Protein AF-A0A0R3U799-F1 (afdb_monomer)

Sequence (139 aa):
MEMDDKFHPNMALQQILGQAEAFLLCVFACLLEVSIAFCVDLNAEMDECARVNRFPRLSSKRRGFDFGFGSLNDTEYMCRTKFHIKIIQCVKERCEATFRSSSGPEFMKVMWSHTLNTRRSERAAAYICRQHNLRIENN

Organism: Mesocestoides corti (NCBI:txid53468)

Solvent-accessible surface area (backbone atoms only — not comparable to full-atom values): 8198 Å² total; per-residue (Å²): 140,85,82,92,78,86,86,78,74,65,67,65,57,53,52,52,52,52,49,51,52,52,50,50,52,50,51,52,50,53,53,49,54,57,52,53,77,70,58,77,57,62,67,60,42,41,32,48,31,14,55,76,71,71,43,81,55,54,87,83,42,101,53,43,90,68,93,39,74,66,53,73,68,53,46,48,51,37,30,42,66,36,49,70,54,54,26,41,50,45,33,40,54,53,52,52,52,54,50,72,77,38,96,58,62,68,67,54,57,55,50,48,60,58,75,47,47,52,68,65,58,53,54,52,48,53,53,53,24,55,76,70,76,43,60,67,58,91,125

Secondary structure (DSSP, 8-state):
---------HHHHHHHHHHHHHHHHHHHHHHHHHHHHT---HHHHHHHHHHHTTPPPSTT--S-SSS---SHHHHHHHHHH-HHHHHHHHHHHHHHHHHHHTT--HHHHHHHHHHT-HHHHHHHHHHHHHHTT------

Nearest PDB structures (foldseek):
  4kw3-assembly2_B  TM=5.542E-01  e=2.129E+00  Human bocavirus

Structure (mmCIF, N/CA/C/O backbone):
data_AF-A0A0R3U799-F1
#
_entry.id   AF-A0A0R3U799-F1
#
loop_
_atom_site.group_PDB
_atom_site.id
_atom_site.type_symbol
_atom_site.label_atom_id
_atom_site.label_alt_id
_atom_site.label_comp_id
_atom_site.label_asym_id
_atom_site.label_entity_id
_atom_site.label_seq_id
_atom_site.pdbx_PDB_ins_code
_atom_site.Cartn_x
_atom_site.Cartn_y
_atom_site.Cartn_z
_atom_site.occupancy
_atom_site.B_iso_or_equiv
_atom_site.auth_seq_id
_atom_site.auth_comp_id
_atom_site.auth_asym_id
_atom_site.auth_atom_id
_atom_site.pdbx_PDB_model_num
ATOM 1 N N . MET A 1 1 ? 38.187 15.282 -75.907 1.00 40.06 1 MET A N 1
ATOM 2 C CA . MET A 1 1 ? 38.556 16.200 -74.810 1.00 40.06 1 MET A CA 1
ATOM 3 C C . MET A 1 1 ? 37.417 17.203 -74.777 1.00 40.06 1 MET A C 1
ATOM 5 O O . MET A 1 1 ? 37.219 17.842 -75.793 1.00 40.06 1 MET A O 1
ATOM 9 N N . GLU A 1 2 ? 36.503 17.232 -73.818 1.00 36.91 2 GLU A N 1
ATOM 10 C CA . GLU A 1 2 ? 36.563 16.906 -72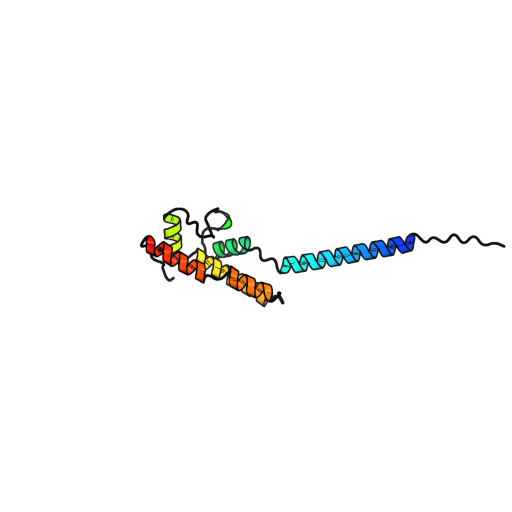.392 1.00 36.91 2 GLU A CA 1
ATOM 11 C C . GLU A 1 2 ? 35.429 15.965 -71.951 1.00 36.91 2 GLU A C 1
ATOM 13 O O . GLU A 1 2 ? 34.483 15.707 -72.689 1.00 36.91 2 GLU A O 1
ATOM 18 N N . MET A 1 3 ? 35.626 15.400 -70.764 1.00 33.31 3 MET A N 1
ATOM 19 C CA . MET A 1 3 ? 34.852 14.355 -70.107 1.00 33.31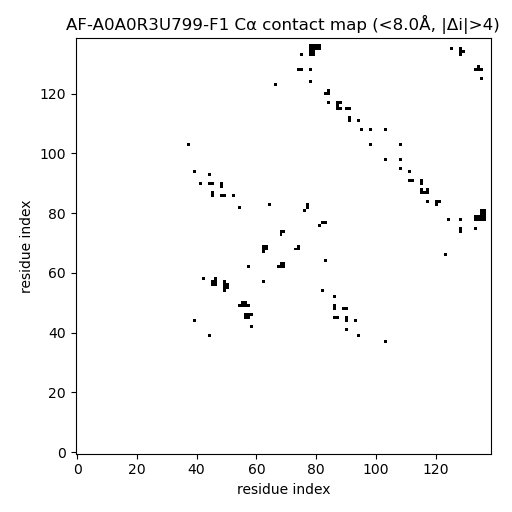 3 MET A CA 1
ATOM 20 C C . MET A 1 3 ? 33.764 15.010 -69.241 1.00 33.31 3 MET A C 1
ATOM 22 O O . MET A 1 3 ? 34.076 15.892 -68.443 1.00 33.31 3 MET A O 1
ATOM 26 N N . ASP A 1 4 ? 32.508 14.594 -69.410 1.00 42.00 4 ASP A N 1
ATOM 27 C CA . ASP A 1 4 ? 31.405 14.900 -68.495 1.00 42.00 4 ASP A CA 1
ATOM 28 C C . ASP A 1 4 ? 31.667 14.243 -67.133 1.00 42.00 4 ASP A C 1
ATOM 30 O O . ASP A 1 4 ? 31.740 13.018 -67.049 1.00 42.00 4 ASP A O 1
ATOM 34 N N . ASP A 1 5 ? 31.740 15.038 -66.065 1.00 40.34 5 ASP A N 1
ATOM 35 C CA . ASP A 1 5 ? 31.677 14.533 -64.692 1.00 40.34 5 ASP A CA 1
ATOM 36 C C . ASP A 1 5 ? 30.736 15.422 -63.861 1.00 40.34 5 ASP A C 1
ATOM 38 O O . ASP A 1 5 ? 31.103 16.457 -63.299 1.00 40.34 5 ASP A O 1
ATOM 42 N N . LYS A 1 6 ? 29.453 15.038 -63.827 1.00 45.12 6 LYS A N 1
ATOM 43 C CA . LYS A 1 6 ? 28.454 15.621 -62.922 1.00 45.12 6 LYS A CA 1
ATOM 44 C C . LYS A 1 6 ? 28.567 14.944 -61.560 1.00 45.12 6 LYS A C 1
ATOM 46 O O . LYS A 1 6 ? 28.021 13.868 -61.332 1.00 45.12 6 LYS A O 1
ATOM 51 N N . PHE A 1 7 ? 29.238 15.622 -60.637 1.00 43.03 7 PHE A N 1
ATOM 52 C CA . PHE A 1 7 ? 29.282 15.280 -59.219 1.00 43.03 7 PHE A CA 1
ATOM 53 C C . PHE A 1 7 ? 27.856 15.266 -58.624 1.00 43.03 7 PHE A C 1
ATOM 55 O O . PHE A 1 7 ? 27.158 16.282 -58.639 1.00 43.03 7 PHE A O 1
ATOM 62 N N . HIS A 1 8 ? 27.408 14.116 -58.107 1.00 52.56 8 HIS A N 1
ATOM 63 C CA . HIS A 1 8 ? 26.113 13.923 -57.436 1.00 52.56 8 HIS A CA 1
ATOM 64 C C . HIS A 1 8 ? 26.305 13.837 -55.901 1.00 52.56 8 HIS A C 1
ATOM 66 O O . HIS A 1 8 ? 26.471 12.739 -55.370 1.00 52.56 8 HIS A O 1
ATOM 72 N N . PRO A 1 9 ? 26.259 14.956 -55.144 1.00 50.16 9 PRO A N 1
ATOM 73 C CA . PRO A 1 9 ? 26.510 14.945 -53.697 1.00 50.16 9 PRO A CA 1
ATOM 74 C C . PRO A 1 9 ? 25.284 14.596 -52.829 1.00 50.16 9 PRO A C 1
ATOM 76 O O . PRO A 1 9 ? 25.410 14.487 -51.613 1.00 50.16 9 PRO A O 1
ATOM 79 N N . ASN A 1 10 ? 24.091 14.421 -53.409 1.00 56.53 10 ASN A N 1
ATOM 80 C CA . ASN A 1 10 ? 22.845 14.345 -52.631 1.00 56.53 10 ASN A CA 1
ATOM 81 C C . ASN A 1 10 ? 22.560 12.979 -51.982 1.00 56.53 10 ASN A C 1
ATOM 83 O O . ASN A 1 10 ? 21.967 12.938 -50.910 1.00 56.53 10 ASN A O 1
ATOM 87 N N . MET A 1 11 ? 22.994 11.861 -52.576 1.00 52.81 11 MET A N 1
ATOM 88 C CA . MET A 1 11 ? 22.621 10.528 -52.067 1.00 52.81 11 MET A CA 1
ATOM 89 C C . MET A 1 11 ? 23.348 10.148 -50.767 1.00 52.81 11 MET A C 1
ATOM 91 O O . MET A 1 11 ? 22.737 9.572 -49.870 1.00 52.81 11 MET A O 1
ATOM 95 N N . ALA A 1 12 ? 24.626 10.518 -50.626 1.00 53.78 12 ALA A N 1
ATOM 96 C CA . ALA A 1 12 ? 25.419 10.200 -49.435 1.00 53.78 12 ALA A CA 1
ATOM 97 C C . ALA A 1 12 ? 24.951 10.984 -48.195 1.00 53.78 12 ALA A C 1
ATOM 99 O O . ALA A 1 12 ? 24.905 10.447 -47.091 1.00 53.78 12 ALA A O 1
ATOM 100 N N . LEU A 1 13 ? 24.548 12.244 -48.382 1.00 54.22 13 LEU A N 1
ATOM 101 C CA . LEU A 1 13 ? 24.084 13.119 -47.304 1.00 54.22 13 LEU A CA 1
ATOM 102 C C . LEU A 1 13 ? 22.710 12.679 -46.770 1.00 54.22 13 LEU A C 1
ATOM 104 O O . LEU A 1 13 ? 22.485 12.700 -45.562 1.00 54.22 13 LEU A O 1
ATOM 108 N N . GLN A 1 14 ? 21.834 12.183 -47.652 1.00 56.53 14 GLN A N 1
ATOM 109 C CA . GLN A 1 14 ? 20.535 11.598 -47.296 1.00 56.53 14 GLN A CA 1
ATOM 110 C C . GLN A 1 14 ? 20.667 10.279 -46.516 1.00 56.53 14 GLN A C 1
ATOM 112 O O . GLN A 1 14 ? 19.908 10.039 -45.579 1.00 56.53 14 GLN A O 1
ATOM 117 N N . GLN A 1 15 ? 21.654 9.444 -46.857 1.00 55.91 15 GLN A N 1
ATOM 118 C CA . GLN A 1 15 ? 21.941 8.195 -46.139 1.00 55.91 15 GLN A CA 1
ATOM 119 C C . GLN A 1 15 ? 22.490 8.437 -44.727 1.00 55.91 15 GLN A C 1
ATOM 121 O O . GLN A 1 15 ? 22.093 7.747 -43.789 1.00 55.91 15 GLN A O 1
ATOM 126 N N . ILE A 1 16 ? 23.364 9.435 -44.566 1.00 58.75 16 ILE A N 1
ATOM 127 C CA . ILE A 1 16 ? 23.933 9.813 -43.265 1.00 58.75 16 ILE A CA 1
ATOM 128 C C . ILE A 1 16 ? 22.861 10.451 -42.367 1.00 58.75 16 ILE A C 1
ATOM 130 O O . ILE A 1 16 ? 22.789 10.116 -41.184 1.00 58.75 16 ILE A O 1
ATOM 134 N N . LEU A 1 17 ? 21.989 11.308 -42.922 1.00 59.06 17 LEU A N 1
ATOM 135 C CA . LEU A 1 17 ? 20.851 11.870 -42.182 1.00 59.06 17 LEU A CA 1
ATOM 136 C C . LEU A 1 17 ? 19.896 10.769 -41.695 1.00 59.06 17 LEU A C 1
ATOM 138 O O . LEU A 1 17 ? 19.536 10.748 -40.521 1.00 59.06 17 LEU A O 1
ATOM 142 N N . GLY A 1 18 ? 19.545 9.819 -42.569 1.00 65.50 18 GLY A N 1
ATOM 143 C CA . GLY A 1 18 ? 18.661 8.704 -42.215 1.00 65.50 18 GLY A CA 1
ATOM 144 C C . GLY A 1 18 ? 19.261 7.757 -41.170 1.00 65.50 18 GLY A C 1
ATOM 145 O O . GLY A 1 18 ? 18.546 7.265 -40.298 1.00 65.50 18 GLY A O 1
ATOM 146 N N . GLN A 1 19 ? 20.581 7.534 -41.197 1.00 68.06 19 GLN A N 1
ATOM 147 C CA . GLN A 1 19 ? 21.271 6.797 -40.134 1.00 68.06 19 GLN A CA 1
ATOM 148 C C . GLN A 1 19 ? 21.218 7.544 -38.801 1.00 68.06 19 GLN A C 1
ATOM 150 O O . GLN A 1 19 ? 20.912 6.929 -37.782 1.00 68.06 19 GLN A O 1
ATOM 155 N N . ALA A 1 20 ? 21.480 8.852 -38.793 1.00 70.94 20 ALA A N 1
ATOM 156 C CA . ALA A 1 20 ? 21.441 9.650 -37.572 1.00 70.94 20 ALA A CA 1
ATOM 157 C C . ALA A 1 20 ? 20.043 9.653 -36.928 1.00 70.94 20 ALA A C 1
ATOM 159 O O . ALA A 1 20 ? 19.942 9.490 -35.715 1.00 70.94 20 ALA A O 1
ATOM 1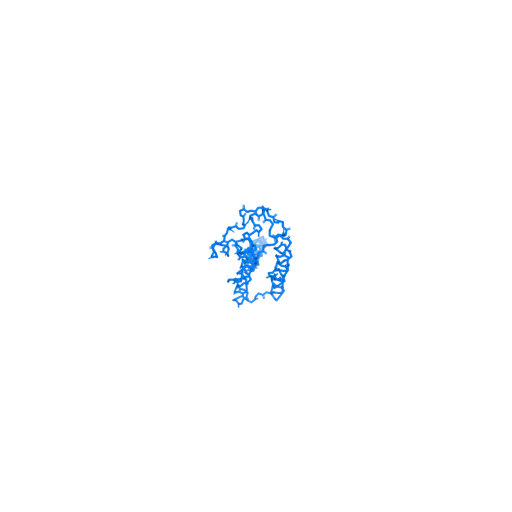60 N N . GLU A 1 21 ? 18.973 9.757 -37.723 1.00 75.81 21 GLU A N 1
ATOM 161 C CA . GLU A 1 21 ? 17.589 9.680 -37.234 1.00 75.81 21 GLU A CA 1
ATOM 162 C C . GLU A 1 21 ? 17.247 8.300 -36.659 1.00 75.81 21 GLU A C 1
ATOM 164 O O . GLU A 1 21 ? 16.669 8.213 -35.576 1.00 75.81 21 GLU A O 1
ATOM 169 N N . ALA A 1 22 ? 17.656 7.2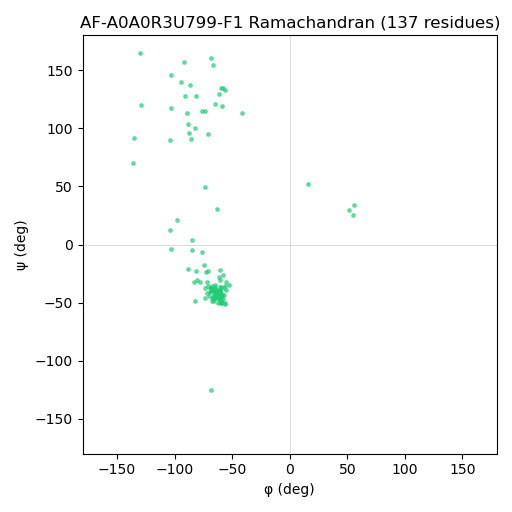16 -37.325 1.00 77.38 22 ALA A N 1
ATOM 170 C CA . ALA A 1 22 ? 17.449 5.857 -36.826 1.00 77.38 22 ALA A CA 1
ATOM 171 C C . ALA A 1 22 ? 18.212 5.599 -35.514 1.00 77.38 22 ALA A C 1
ATOM 173 O O . ALA A 1 22 ? 17.667 5.003 -34.584 1.00 77.38 22 ALA A O 1
ATOM 174 N N . PHE A 1 23 ? 19.451 6.090 -35.403 1.00 79.44 23 PHE A N 1
ATOM 175 C CA . PHE A 1 23 ? 20.222 6.029 -34.160 1.00 79.44 23 PHE A CA 1
ATOM 176 C C . PHE A 1 23 ? 19.565 6.846 -33.047 1.00 79.44 23 PHE A C 1
ATOM 178 O O . PHE A 1 23 ? 19.460 6.357 -31.923 1.00 79.44 23 PHE A O 1
ATOM 185 N N . LEU A 1 24 ? 19.085 8.056 -33.349 1.00 79.62 24 LEU A N 1
ATOM 186 C CA . LEU A 1 24 ? 18.399 8.902 -32.375 1.00 79.62 24 LEU A CA 1
ATOM 187 C C . LEU A 1 24 ? 17.117 8.227 -31.870 1.00 79.62 24 LEU A C 1
ATOM 189 O O . LEU A 1 24 ? 16.896 8.165 -30.664 1.00 79.62 24 LEU A O 1
ATOM 193 N N . LEU A 1 25 ? 16.311 7.659 -32.772 1.00 79.75 25 LEU A N 1
ATOM 194 C CA . LEU A 1 25 ? 15.092 6.920 -32.432 1.00 79.75 25 LEU A CA 1
ATOM 195 C C . LEU A 1 25 ? 15.387 5.678 -31.585 1.00 79.75 25 LEU A C 1
ATOM 197 O O . LEU A 1 25 ? 14.690 5.448 -30.601 1.00 79.75 25 LEU A O 1
ATOM 201 N N . CYS A 1 26 ? 16.440 4.920 -31.903 1.00 78.69 26 CYS A N 1
ATOM 202 C CA . CYS A 1 26 ? 16.880 3.789 -31.082 1.00 78.69 26 CYS A CA 1
ATOM 203 C C . CYS A 1 26 ? 17.331 4.232 -29.687 1.00 78.69 26 CYS A C 1
ATOM 205 O O . CYS A 1 26 ? 16.962 3.606 -28.698 1.00 78.69 26 CYS A O 1
ATOM 207 N N . VAL A 1 27 ? 18.094 5.322 -29.580 1.00 79.69 27 VAL A N 1
ATOM 208 C CA . VAL A 1 27 ? 18.516 5.863 -28.281 1.00 79.69 27 VAL A CA 1
ATOM 209 C C . VAL A 1 27 ? 17.303 6.324 -27.474 1.00 79.69 27 VAL A C 1
ATOM 211 O O . VAL A 1 27 ? 17.202 5.988 -26.297 1.00 79.69 27 VAL A O 1
ATOM 214 N N . PHE A 1 28 ? 16.349 7.024 -28.091 1.00 75.44 28 PHE A N 1
ATOM 215 C CA . PHE A 1 28 ? 15.108 7.428 -27.428 1.00 75.44 28 PHE A CA 1
ATOM 216 C C . PHE A 1 28 ? 14.256 6.231 -26.997 1.00 75.44 28 PHE A C 1
ATOM 218 O O . PHE A 1 28 ? 13.758 6.234 -25.875 1.00 75.44 28 PHE A O 1
ATOM 225 N N . ALA A 1 29 ? 14.125 5.198 -27.832 1.00 71.31 29 ALA A N 1
ATOM 226 C CA . ALA A 1 29 ? 13.395 3.978 -27.494 1.00 71.31 29 ALA A CA 1
ATOM 227 C C . ALA A 1 29 ? 14.057 3.230 -26.326 1.00 71.31 29 ALA A C 1
ATOM 229 O O . ALA A 1 29 ? 13.379 2.899 -25.358 1.00 71.31 29 ALA A O 1
ATOM 230 N N . CYS A 1 30 ? 15.383 3.062 -26.352 1.00 63.88 30 CYS A N 1
ATOM 231 C CA . CYS A 1 30 ? 16.133 2.449 -25.255 1.00 63.88 30 CYS A CA 1
ATOM 232 C C . CYS A 1 30 ? 16.025 3.261 -23.954 1.00 63.88 30 CYS A C 1
ATOM 234 O O . CYS A 1 30 ? 15.820 2.695 -22.884 1.00 63.88 30 CYS A O 1
ATOM 236 N N . LEU A 1 31 ? 16.137 4.592 -24.019 1.00 63.38 31 LEU A N 1
ATOM 237 C CA . LEU A 1 31 ? 15.983 5.464 -22.848 1.00 63.38 31 LEU A CA 1
ATOM 238 C C . LEU A 1 31 ? 14.556 5.424 -22.283 1.00 63.38 31 LEU A C 1
ATOM 240 O O . LEU A 1 31 ? 14.375 5.462 -21.063 1.00 63.38 31 LEU A O 1
ATOM 244 N N . LEU A 1 32 ? 13.549 5.323 -23.153 1.00 59.88 32 LEU A N 1
ATOM 245 C CA . LEU A 1 32 ? 1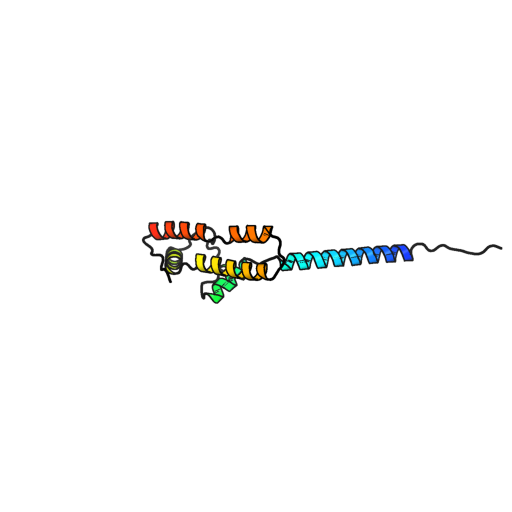2.150 5.167 -22.769 1.00 59.88 32 LEU A CA 1
ATOM 246 C C . LEU A 1 32 ? 11.901 3.804 -22.106 1.00 59.88 32 LEU A C 1
ATOM 248 O O . LEU A 1 32 ? 11.304 3.767 -21.035 1.00 59.88 32 LEU A O 1
ATOM 252 N N . GLU A 1 33 ? 12.411 2.705 -22.667 1.00 55.97 33 GLU A N 1
ATOM 253 C CA . GLU A 1 33 ? 12.305 1.365 -22.069 1.00 55.97 33 GLU A CA 1
ATOM 254 C C . GLU A 1 33 ? 12.989 1.289 -20.699 1.00 55.97 33 GLU A C 1
ATOM 256 O O . GLU A 1 33 ? 12.405 0.779 -19.740 1.00 55.97 33 GLU A O 1
ATOM 261 N N . VAL A 1 34 ? 14.189 1.866 -20.566 1.00 56.00 34 VAL A N 1
ATOM 262 C CA . VAL A 1 34 ? 14.901 1.937 -19.281 1.00 56.00 34 VAL A CA 1
ATOM 263 C C . VAL A 1 34 ? 14.124 2.783 -18.269 1.00 56.00 34 VAL A C 1
ATOM 265 O O . VAL A 1 34 ? 14.037 2.409 -17.103 1.00 56.00 34 VAL A O 1
ATOM 268 N N . SER A 1 35 ? 13.507 3.889 -18.695 1.00 55.62 35 SER A N 1
ATOM 269 C CA . SER A 1 35 ? 12.676 4.723 -17.812 1.00 55.62 35 SER A CA 1
ATOM 270 C C . SER A 1 35 ? 11.420 3.987 -17.339 1.00 55.62 35 SER A C 1
ATOM 272 O O . SER A 1 35 ? 11.060 4.074 -16.165 1.00 55.62 35 SER A O 1
ATOM 274 N N . ILE A 1 36 ? 10.785 3.211 -18.223 1.00 54.38 36 ILE A N 1
ATOM 275 C CA . ILE A 1 36 ? 9.593 2.418 -17.901 1.00 54.38 36 ILE A CA 1
ATOM 276 C C . ILE A 1 36 ? 9.934 1.276 -16.933 1.00 54.38 36 ILE A C 1
ATOM 278 O O . ILE A 1 36 ? 9.164 1.029 -16.008 1.00 54.38 36 ILE A O 1
ATOM 282 N N . ALA A 1 37 ? 11.104 0.639 -17.061 1.00 54.31 37 ALA A N 1
ATOM 283 C CA . ALA A 1 37 ? 11.548 -0.415 -16.141 1.00 54.31 37 ALA A CA 1
ATOM 284 C C . ALA A 1 37 ? 11.698 0.059 -14.678 1.00 54.31 37 ALA A C 1
ATOM 286 O O . ALA A 1 37 ? 11.635 -0.754 -13.755 1.00 54.31 37 ALA A O 1
ATOM 287 N N . PHE A 1 38 ? 11.856 1.369 -14.450 1.00 58.56 38 PHE A N 1
ATOM 288 C CA . PHE A 1 38 ? 11.926 1.975 -13.114 1.00 58.56 38 PHE A CA 1
ATOM 289 C C . PHE A 1 38 ? 10.635 2.683 -12.675 1.00 58.56 38 PHE A C 1
ATOM 291 O O . PHE A 1 38 ? 10.549 3.147 -11.531 1.00 58.56 38 PHE A O 1
ATOM 298 N N . CYS A 1 39 ? 9.621 2.750 -13.541 1.00 62.66 39 CYS A N 1
ATOM 299 C CA . CYS A 1 39 ? 8.326 3.343 -13.230 1.00 62.66 39 CYS A CA 1
ATOM 300 C C . CYS A 1 39 ? 7.417 2.312 -12.554 1.00 62.66 39 CYS A C 1
ATOM 302 O O . CYS A 1 39 ? 6.662 1.591 -13.201 1.00 62.66 39 CYS A O 1
ATOM 304 N N . VAL A 1 40 ? 7.463 2.271 -11.222 1.00 72.94 40 VAL A N 1
ATOM 305 C CA . VAL A 1 40 ? 6.445 1.568 -10.435 1.00 72.94 40 VAL A CA 1
ATOM 306 C C . VAL A 1 40 ? 5.156 2.389 -10.463 1.00 72.94 40 VAL A C 1
ATOM 308 O O . VAL A 1 40 ? 5.116 3.500 -9.927 1.00 72.94 40 VAL A O 1
ATOM 311 N N . ASP A 1 41 ? 4.096 1.845 -11.064 1.00 79.31 41 ASP A N 1
ATOM 312 C CA . ASP A 1 41 ? 2.752 2.407 -10.924 1.00 79.31 41 ASP A CA 1
ATOM 313 C C . ASP A 1 41 ? 2.252 2.153 -9.499 1.00 79.31 41 ASP A C 1
ATOM 315 O O . ASP A 1 41 ? 1.707 1.099 -9.168 1.00 79.31 41 ASP A O 1
ATOM 319 N N . LEU A 1 42 ? 2.446 3.154 -8.642 1.00 77.81 42 LEU A N 1
ATOM 320 C CA . LEU A 1 42 ? 2.061 3.093 -7.239 1.00 77.81 42 LEU A CA 1
ATOM 321 C C . LEU A 1 42 ? 0.570 2.772 -7.058 1.00 77.81 42 LEU A C 1
ATOM 323 O O . LEU A 1 42 ? 0.220 2.053 -6.127 1.00 77.81 42 LEU A O 1
ATOM 327 N N . ASN A 1 43 ? -0.313 3.265 -7.929 1.00 79.56 43 ASN A N 1
ATOM 328 C CA . ASN A 1 43 ? -1.746 3.006 -7.800 1.00 79.56 43 ASN A CA 1
ATOM 329 C C . ASN A 1 43 ? -2.079 1.553 -8.143 1.00 79.56 43 ASN A C 1
ATOM 331 O O . ASN A 1 43 ? -2.865 0.926 -7.430 1.00 79.56 43 ASN A O 1
ATOM 335 N N . ALA A 1 44 ? -1.460 1.010 -9.192 1.00 84.81 44 ALA A N 1
ATOM 336 C CA . ALA A 1 44 ? -1.606 -0.397 -9.547 1.00 84.81 44 ALA A CA 1
ATOM 337 C C . ALA A 1 44 ? -1.084 -1.314 -8.430 1.00 84.81 44 ALA A C 1
ATOM 339 O O . ALA A 1 44 ? -1.768 -2.262 -8.043 1.00 84.81 44 ALA A O 1
ATOM 340 N N . GLU A 1 45 ? 0.075 -0.992 -7.849 1.00 86.75 45 GLU A N 1
ATOM 341 C CA . GLU A 1 45 ? 0.647 -1.749 -6.731 1.00 86.75 45 GLU A CA 1
ATOM 342 C C . GLU A 1 45 ? -0.242 -1.700 -5.482 1.00 86.75 45 GLU A C 1
ATOM 344 O O . GLU A 1 45 ? -0.474 -2.716 -4.827 1.00 86.75 45 GLU A O 1
ATOM 349 N N . MET A 1 46 ? -0.798 -0.531 -5.169 1.00 85.38 46 MET A N 1
ATOM 350 C CA . MET A 1 46 ? -1.729 -0.346 -4.054 1.00 85.38 46 MET A CA 1
ATOM 351 C C . MET A 1 46 ? -3.017 -1.157 -4.236 1.00 85.38 46 MET A C 1
ATOM 353 O O . MET A 1 46 ? -3.503 -1.778 -3.287 1.00 85.38 46 MET A O 1
ATOM 357 N N . ASP A 1 47 ? -3.562 -1.182 -5.451 1.00 86.88 47 ASP A N 1
ATOM 358 C CA . ASP A 1 47 ? -4.746 -1.966 -5.791 1.00 86.88 47 ASP A CA 1
ATOM 359 C C . ASP A 1 47 ? -4.490 -3.469 -5.745 1.00 86.88 47 ASP A C 1
ATOM 361 O O . ASP A 1 47 ? -5.345 -4.228 -5.279 1.00 86.88 47 ASP A O 1
ATOM 365 N N . GLU A 1 48 ? -3.320 -3.900 -6.207 1.00 90.00 48 GLU A N 1
ATOM 366 C CA . GLU A 1 48 ? -2.904 -5.293 -6.144 1.00 90.00 48 GLU A CA 1
ATOM 367 C C . GLU A 1 48 ? -2.707 -5.734 -4.691 1.00 90.00 48 GLU A C 1
ATOM 369 O O . GLU A 1 48 ? -3.232 -6.768 -4.271 1.00 90.00 48 GLU A O 1
ATOM 374 N N . CYS A 1 49 ? -2.062 -4.907 -3.870 1.00 90.12 49 CYS A N 1
ATOM 375 C CA . CYS A 1 49 ? -1.930 -5.150 -2.439 1.00 90.12 49 CYS A CA 1
ATOM 376 C C . CYS A 1 49 ? -3.279 -5.197 -1.717 1.00 90.12 49 CYS A C 1
ATOM 378 O O . CYS A 1 49 ? -3.480 -6.061 -0.858 1.00 90.12 49 CYS A O 1
ATOM 380 N N . ALA A 1 50 ? -4.224 -4.325 -2.075 1.00 88.31 50 ALA A N 1
ATOM 381 C CA . ALA A 1 50 ? -5.586 -4.393 -1.558 1.00 88.31 50 ALA A CA 1
ATOM 382 C C . ALA A 1 50 ? -6.255 -5.723 -1.942 1.00 88.31 50 ALA A C 1
ATOM 384 O O . ALA A 1 50 ? -6.814 -6.404 -1.082 1.00 88.31 50 ALA A O 1
ATOM 385 N N . ARG A 1 51 ? -6.134 -6.135 -3.210 1.00 90.50 51 ARG A N 1
ATOM 386 C CA . ARG A 1 51 ? -6.698 -7.387 -3.731 1.00 90.50 51 ARG A CA 1
ATOM 387 C C . ARG A 1 51 ? -6.136 -8.614 -3.010 1.00 90.50 51 ARG A C 1
ATOM 389 O O . ARG A 1 51 ? -6.914 -9.449 -2.548 1.00 90.50 51 ARG A O 1
ATOM 396 N N . VAL A 1 52 ? -4.812 -8.714 -2.881 1.00 91.56 52 VAL A N 1
ATOM 397 C CA . VAL A 1 52 ? -4.121 -9.843 -2.231 1.00 91.56 52 VAL A CA 1
ATOM 398 C C . VAL A 1 52 ? -4.516 -9.963 -0.760 1.00 91.56 52 VAL A C 1
ATOM 400 O O . VAL A 1 52 ? -4.795 -11.060 -0.279 1.00 91.56 52 VAL A O 1
ATOM 403 N N . ASN A 1 53 ? -4.617 -8.834 -0.058 1.00 87.94 53 ASN A N 1
ATOM 404 C CA . ASN A 1 53 ? -4.993 -8.807 1.354 1.00 87.94 53 ASN A CA 1
ATOM 405 C C . ASN A 1 53 ? -6.516 -8.826 1.589 1.00 87.94 53 ASN A C 1
ATOM 407 O O . ASN A 1 53 ? -6.958 -8.756 2.734 1.00 87.94 53 ASN A O 1
ATOM 411 N N . ARG A 1 54 ? -7.328 -8.937 0.525 1.00 88.81 54 ARG A N 1
ATOM 412 C CA . ARG A 1 54 ? -8.803 -8.895 0.568 1.00 88.81 54 ARG A CA 1
ATOM 413 C C . ARG A 1 54 ? -9.359 -7.629 1.231 1.00 88.81 54 ARG A C 1
ATOM 415 O O . ARG A 1 54 ? -10.408 -7.659 1.873 1.00 88.81 54 ARG A O 1
ATOM 422 N N . PHE A 1 55 ? -8.665 -6.510 1.058 1.00 85.06 55 PHE A N 1
ATOM 423 C CA . PHE A 1 55 ? -9.137 -5.195 1.464 1.00 85.06 55 PHE A CA 1
ATOM 424 C C . PHE A 1 55 ? -9.877 -4.492 0.318 1.00 85.06 55 PHE A C 1
ATOM 426 O O . PHE A 1 55 ? -9.662 -4.806 -0.855 1.00 85.06 55 PHE A O 1
ATOM 433 N N . PRO A 1 56 ? -10.751 -3.518 0.627 1.00 76.94 56 PRO A N 1
ATOM 434 C CA . PRO A 1 56 ? -11.388 -2.699 -0.398 1.00 76.94 56 PRO A CA 1
ATOM 435 C C . PRO A 1 56 ? -10.346 -2.002 -1.288 1.00 76.94 56 PRO A C 1
ATOM 437 O O . PRO A 1 56 ? -9.408 -1.396 -0.770 1.00 76.94 56 PRO A O 1
ATOM 440 N N . ARG A 1 57 ? -10.530 -2.053 -2.617 1.00 73.62 57 ARG A N 1
ATOM 441 C CA . ARG A 1 57 ? -9.631 -1.386 -3.577 1.00 73.62 57 ARG A CA 1
ATOM 442 C C . ARG A 1 57 ? -9.600 0.116 -3.334 1.00 73.62 57 ARG A C 1
ATOM 444 O O . ARG A 1 57 ? -10.650 0.752 -3.180 1.00 73.62 57 ARG A O 1
ATOM 451 N N . LEU A 1 58 ? -8.396 0.672 -3.344 1.00 65.75 58 LEU A N 1
ATOM 452 C CA . LEU A 1 58 ? -8.161 2.065 -2.989 1.00 65.75 58 LEU A CA 1
ATOM 453 C C . LEU A 1 58 ? -8.410 3.002 -4.172 1.00 65.75 58 LEU A C 1
ATOM 455 O O . LEU A 1 58 ? -8.947 4.088 -3.965 1.00 65.75 58 LEU A O 1
ATOM 459 N N . SER A 1 59 ? -8.151 2.553 -5.405 1.00 55.88 59 SER A N 1
ATOM 460 C CA . SER A 1 59 ? -8.424 3.316 -6.636 1.00 55.88 59 SER A CA 1
ATOM 461 C C . SER A 1 59 ? -9.891 3.723 -6.805 1.00 55.88 59 SER A C 1
ATOM 463 O O . SER A 1 59 ? -10.201 4.739 -7.423 1.00 55.88 59 SER A O 1
ATOM 465 N N . SER A 1 60 ? -10.813 2.959 -6.211 1.00 53.75 60 SER A N 1
ATOM 466 C CA . SER A 1 60 ? -12.256 3.212 -6.288 1.00 53.75 60 SER A CA 1
ATOM 467 C C . SER A 1 60 ? -12.741 4.358 -5.391 1.00 53.75 60 SER A C 1
ATOM 469 O O . SER A 1 60 ? -13.917 4.728 -5.436 1.00 53.75 60 SER A O 1
ATOM 471 N N . LYS A 1 61 ? -11.872 4.927 -4.546 1.00 49.06 61 LYS A N 1
ATOM 472 C CA . LYS A 1 61 ? -12.279 5.894 -3.529 1.00 49.06 61 LYS A CA 1
ATOM 473 C C . LYS A 1 61 ? -11.419 7.154 -3.594 1.00 49.06 61 LYS A C 1
ATOM 475 O O . LYS A 1 61 ? -10.254 7.144 -3.227 1.00 49.06 61 LYS A O 1
ATOM 480 N N . ARG A 1 62 ? -12.071 8.297 -3.836 1.00 48.06 62 ARG A N 1
ATOM 481 C CA . ARG A 1 62 ? -11.621 9.631 -3.379 1.00 48.06 62 ARG A CA 1
ATOM 482 C C . ARG A 1 62 ? -11.579 9.738 -1.833 1.00 48.06 62 ARG A C 1
ATOM 484 O O . ARG A 1 62 ? -11.890 10.789 -1.286 1.00 48.06 62 ARG A O 1
ATOM 491 N N . ARG A 1 63 ? -11.319 8.644 -1.106 1.00 46.62 63 ARG A N 1
ATOM 492 C CA . ARG A 1 63 ? -11.244 8.615 0.362 1.00 46.62 63 ARG A CA 1
ATOM 493 C C . ARG A 1 63 ? -9.773 8.571 0.734 1.00 46.62 63 ARG A C 1
ATOM 495 O O . ARG A 1 63 ? -9.073 7.643 0.343 1.00 46.62 63 ARG A O 1
ATOM 502 N N . GLY A 1 64 ? -9.352 9.625 1.422 1.00 48.94 64 GLY A N 1
ATOM 503 C CA . GLY A 1 64 ? -7.977 9.995 1.707 1.00 48.94 64 GLY A CA 1
ATOM 504 C C . GLY A 1 64 ? -7.082 8.826 2.080 1.00 48.94 64 GLY A C 1
ATOM 505 O O . GLY A 1 64 ? -7.207 8.244 3.154 1.00 48.94 64 GLY A O 1
ATOM 506 N N . PHE A 1 65 ? -6.126 8.549 1.200 1.00 49.47 65 PHE A N 1
ATOM 507 C CA . PHE A 1 65 ? -4.848 8.004 1.636 1.00 49.47 65 PHE A CA 1
ATOM 508 C C . PHE A 1 65 ? -4.010 9.084 2.347 1.00 49.47 65 PHE A C 1
ATOM 510 O O . PHE A 1 65 ? -3.219 8.771 3.231 1.00 49.47 65 PHE A O 1
ATOM 517 N N . ASP A 1 66 ? -4.284 10.360 2.045 1.00 49.56 66 ASP A N 1
ATOM 518 C CA . ASP A 1 66 ? -3.920 11.512 2.867 1.00 49.56 66 ASP A CA 1
ATOM 519 C C . ASP A 1 66 ? -5.035 11.786 3.875 1.00 49.56 66 ASP A C 1
ATOM 521 O O . ASP A 1 66 ? -6.086 12.282 3.486 1.00 49.56 66 ASP A O 1
ATOM 525 N N . PHE A 1 67 ? -4.816 11.403 5.137 1.00 50.22 67 PHE A N 1
ATOM 526 C CA . PHE A 1 67 ? -5.517 11.815 6.371 1.00 50.22 67 PHE A CA 1
ATOM 527 C C . PHE A 1 67 ? -6.881 12.524 6.235 1.00 50.22 67 PHE A C 1
ATOM 529 O O . PHE A 1 67 ? -7.120 13.571 6.829 1.00 50.22 67 PHE A O 1
ATOM 536 N N . GLY A 1 68 ? -7.797 11.920 5.485 1.00 52.41 68 GLY A N 1
ATOM 537 C CA . GLY A 1 68 ? -9.123 12.434 5.171 1.00 52.41 68 GLY A CA 1
ATOM 538 C C . GLY A 1 68 ? -10.091 11.284 5.335 1.00 52.41 68 GLY A C 1
ATOM 539 O O . GLY A 1 68 ? -10.543 10.680 4.359 1.00 52.41 68 GLY A O 1
ATOM 540 N N . PHE A 1 69 ? -10.286 10.901 6.593 1.00 59.62 69 PHE A N 1
ATOM 541 C CA . PHE A 1 69 ? -11.094 9.753 6.968 1.00 59.62 69 PHE A CA 1
ATOM 542 C C . PHE A 1 69 ? -12.522 9.999 6.494 1.00 59.62 69 PHE A C 1
ATOM 544 O O . PHE A 1 69 ? -13.060 11.086 6.682 1.00 59.62 69 PHE A O 1
ATOM 551 N N . GLY A 1 70 ? -13.083 9.012 5.798 1.00 63.94 70 GLY A N 1
ATOM 552 C CA . GLY A 1 70 ? -14.437 9.066 5.263 1.00 63.94 70 GLY A CA 1
ATOM 553 C C . GLY A 1 70 ? -15.494 9.037 6.370 1.00 63.94 70 GLY A C 1
ATOM 554 O O . GLY A 1 70 ? -15.510 9.855 7.281 1.00 63.94 70 GLY A O 1
ATOM 555 N N . SER A 1 71 ? -16.422 8.090 6.290 1.00 73.19 71 SER A N 1
ATOM 556 C CA . SER A 1 71 ? -17.429 7.910 7.347 1.00 73.19 71 SER A CA 1
ATOM 557 C C . SER A 1 71 ? -16.804 7.387 8.653 1.00 73.19 71 SER A C 1
ATOM 559 O O . SER A 1 71 ? -15.743 6.764 8.621 1.00 73.19 71 SER A O 1
ATOM 561 N N . LEU A 1 72 ? -17.488 7.537 9.799 1.00 76.00 72 LEU A N 1
ATOM 562 C CA . LEU A 1 72 ? -17.073 6.906 11.069 1.00 76.00 72 LEU A CA 1
ATOM 563 C C . LEU A 1 72 ? -16.850 5.391 10.925 1.00 76.00 72 LEU A C 1
ATOM 565 O O . LEU A 1 72 ? -15.928 4.847 11.524 1.00 76.00 72 LEU A O 1
ATOM 569 N N . ASN A 1 73 ? -17.647 4.730 10.082 1.00 79.31 73 ASN A N 1
ATOM 570 C CA . ASN A 1 73 ? -17.520 3.302 9.805 1.00 79.31 73 ASN A CA 1
ATOM 571 C C . ASN A 1 73 ? -16.226 2.968 9.039 1.00 79.31 73 ASN A C 1
ATOM 573 O O . ASN A 1 73 ? -15.596 1.946 9.293 1.00 79.31 73 ASN A O 1
ATOM 577 N N . ASP A 1 74 ? -15.784 3.849 8.131 1.00 77.25 74 ASP A N 1
ATOM 578 C CA . ASP A 1 74 ? -14.486 3.694 7.462 1.00 77.25 74 ASP A CA 1
ATOM 579 C C . ASP A 1 74 ? -13.333 3.846 8.463 1.00 77.25 74 ASP A C 1
ATOM 581 O O . ASP A 1 74 ? -12.357 3.098 8.392 1.00 77.25 74 ASP A O 1
ATOM 585 N N . THR A 1 75 ? -13.455 4.783 9.409 1.00 78.81 75 THR A N 1
ATOM 586 C CA . THR A 1 75 ? -12.473 4.984 10.484 1.00 78.81 75 THR A CA 1
ATOM 587 C C . THR A 1 75 ? -12.426 3.790 11.429 1.00 78.81 75 THR A C 1
ATOM 589 O O . THR A 1 75 ? -11.339 3.306 11.728 1.00 78.81 75 THR A O 1
ATOM 592 N N . GLU A 1 76 ? -13.572 3.264 11.865 1.00 82.06 76 GLU A N 1
ATOM 593 C CA . GLU A 1 76 ? -13.625 2.055 12.693 1.00 82.06 76 GLU A CA 1
ATOM 594 C C . GLU A 1 76 ? -13.005 0.860 11.968 1.00 82.06 76 GLU A C 1
ATOM 596 O O . GLU A 1 76 ? -12.133 0.186 12.520 1.00 82.06 76 GLU A O 1
ATOM 601 N N . TYR A 1 77 ? -13.394 0.630 10.713 1.00 81.88 77 TYR A N 1
ATOM 602 C CA . TYR A 1 77 ? -12.834 -0.447 9.905 1.00 81.88 77 TYR A CA 1
ATOM 603 C C . TYR A 1 77 ? -11.316 -0.297 9.739 1.00 81.88 77 TYR A C 1
ATOM 605 O O . TYR A 1 77 ? -10.575 -1.270 9.890 1.00 81.88 77 TYR A O 1
ATOM 613 N N . MET A 1 78 ? -10.833 0.924 9.494 1.00 81.88 78 MET A N 1
ATOM 614 C CA . MET A 1 78 ? -9.408 1.251 9.437 1.00 81.88 78 MET A CA 1
ATOM 615 C C . MET A 1 78 ? -8.699 0.946 10.758 1.00 81.88 78 MET A C 1
ATOM 617 O O . MET A 1 78 ? -7.666 0.277 10.734 1.00 81.88 78 MET A O 1
ATOM 621 N N . CYS A 1 79 ? -9.254 1.388 11.890 1.00 84.06 79 CYS A N 1
ATOM 622 C CA . CYS A 1 79 ? -8.679 1.162 13.212 1.00 84.06 79 CYS A CA 1
ATOM 623 C C . CYS A 1 79 ? -8.553 -0.333 13.497 1.00 84.06 79 CYS A C 1
ATOM 625 O O . CYS A 1 79 ? -7.464 -0.802 13.822 1.00 84.06 79 CYS A O 1
ATOM 627 N N . ARG A 1 80 ? -9.633 -1.094 13.297 1.00 85.50 80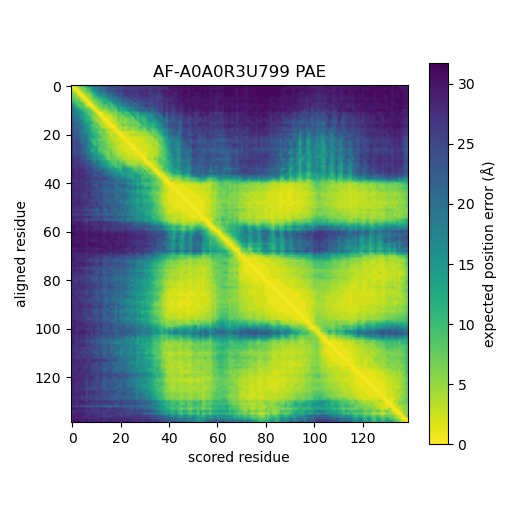 ARG A N 1
ATOM 628 C CA . ARG A 1 80 ? -9.669 -2.531 13.594 1.00 85.50 80 ARG A CA 1
ATOM 629 C C . ARG A 1 80 ? -8.723 -3.317 12.695 1.00 85.50 80 ARG A C 1
ATOM 631 O O . ARG A 1 80 ? -7.916 -4.093 13.182 1.00 85.50 80 ARG A O 1
ATOM 638 N N . THR A 1 81 ? -8.767 -3.083 11.386 1.00 84.06 81 THR A N 1
ATOM 639 C CA . THR A 1 81 ? -8.023 -3.913 10.420 1.00 84.06 81 THR A CA 1
ATOM 640 C C . THR A 1 81 ? -6.594 -3.450 10.153 1.00 84.06 81 THR A C 1
ATOM 642 O O . THR A 1 81 ? -5.781 -4.225 9.643 1.00 84.06 81 THR A O 1
ATOM 645 N N . LYS A 1 82 ? -6.290 -2.177 10.431 1.00 84.69 82 LYS A N 1
ATOM 646 C CA . LYS A 1 82 ? -5.074 -1.483 9.982 1.00 84.69 82 LYS A CA 1
ATOM 647 C C . LYS A 1 82 ? -4.819 -1.600 8.479 1.00 84.69 82 LYS A C 1
ATOM 649 O O . LYS A 1 82 ? -3.663 -1.571 8.057 1.00 84.69 82 LYS A O 1
ATOM 654 N N . PHE A 1 83 ? -5.871 -1.728 7.663 1.00 83.31 83 PHE A N 1
ATOM 655 C CA . PHE A 1 83 ? -5.711 -2.066 6.245 1.00 83.31 83 PHE A CA 1
ATOM 656 C C . PHE A 1 83 ? -4.777 -1.095 5.505 1.00 83.31 83 PHE A C 1
ATOM 658 O O . PHE A 1 83 ? -3.947 -1.528 4.719 1.00 83.31 83 PHE A O 1
ATOM 665 N N . HIS A 1 84 ? -4.850 0.206 5.805 1.00 80.06 84 HIS A N 1
ATOM 666 C CA . HIS A 1 84 ? -3.985 1.227 5.210 1.00 80.06 84 HIS A CA 1
ATOM 667 C C . HIS A 1 84 ? -2.488 0.971 5.472 1.00 80.06 84 HIS A C 1
ATOM 669 O O . HIS A 1 84 ? -1.700 1.018 4.535 1.00 80.06 84 HIS A O 1
ATOM 675 N N . ILE A 1 85 ? -2.092 0.617 6.703 1.00 85.94 85 ILE A N 1
ATOM 676 C CA . ILE A 1 85 ? -0.703 0.251 7.043 1.00 85.94 85 ILE A CA 1
ATOM 677 C C . ILE A 1 85 ? -0.303 -1.029 6.310 1.00 85.94 85 ILE A C 1
ATOM 679 O O . ILE A 1 85 ? 0.758 -1.071 5.693 1.00 85.94 85 ILE A O 1
ATOM 683 N N . LYS A 1 86 ? -1.172 -2.048 6.333 1.00 88.75 86 LYS A N 1
ATOM 684 C CA . LYS A 1 86 ? -0.919 -3.341 5.677 1.00 88.75 86 LYS A CA 1
ATOM 685 C C . LYS A 1 86 ? -0.726 -3.188 4.165 1.00 88.75 86 LYS A C 1
ATOM 687 O O . LYS A 1 86 ? 0.157 -3.823 3.598 1.00 88.75 86 LYS A O 1
ATOM 692 N N . ILE A 1 87 ? -1.493 -2.309 3.518 1.00 86.88 87 ILE A N 1
ATOM 693 C CA . ILE A 1 87 ? -1.332 -2.015 2.091 1.00 86.88 87 ILE A CA 1
ATOM 694 C C . ILE A 1 87 ? -0.007 -1.289 1.825 1.00 86.88 87 ILE A C 1
ATOM 696 O O . ILE A 1 87 ? 0.733 -1.745 0.961 1.00 86.88 87 ILE A O 1
ATOM 700 N N . ILE A 1 88 ? 0.343 -0.232 2.577 1.00 85.94 88 ILE A N 1
ATOM 701 C CA . ILE A 1 88 ? 1.639 0.468 2.403 1.00 85.94 88 ILE A CA 1
ATOM 702 C C . ILE A 1 88 ? 2.803 -0.509 2.567 1.00 85.94 88 ILE A C 1
ATOM 704 O O . ILE A 1 88 ? 3.751 -0.482 1.786 1.00 85.94 88 ILE A O 1
ATOM 708 N N . GLN A 1 89 ? 2.727 -1.384 3.570 1.00 89.06 89 GLN A N 1
ATOM 709 C CA . GLN A 1 89 ? 3.764 -2.370 3.837 1.00 89.06 89 GLN A CA 1
ATOM 710 C C . GLN A 1 89 ? 3.887 -3.396 2.703 1.00 89.06 89 GLN A C 1
ATOM 712 O O . GLN A 1 89 ? 4.994 -3.659 2.246 1.00 89.06 89 GLN A O 1
ATOM 717 N N . CYS A 1 90 ? 2.765 -3.891 2.179 1.00 91.06 90 CYS A N 1
ATOM 718 C CA . CYS A 1 90 ? 2.758 -4.758 1.002 1.00 91.06 90 CYS A CA 1
ATOM 719 C C . CYS A 1 90 ? 3.379 -4.069 -0.226 1.00 91.06 90 CYS A C 1
ATOM 721 O O . CYS A 1 90 ? 4.208 -4.661 -0.916 1.00 91.06 90 CYS A O 1
ATOM 723 N N . VAL A 1 91 ? 3.034 -2.803 -0.483 1.00 87.88 91 VAL A N 1
ATOM 724 C CA . VAL A 1 91 ? 3.603 -2.043 -1.607 1.00 87.88 91 VAL A CA 1
ATOM 725 C C . VAL A 1 91 ? 5.102 -1.857 -1.417 1.00 87.88 91 VAL A C 1
ATOM 727 O O . VAL A 1 91 ? 5.866 -2.044 -2.356 1.00 87.88 91 VAL A O 1
ATOM 730 N N . LYS A 1 92 ? 5.543 -1.556 -0.193 1.00 87.38 92 LYS A N 1
ATOM 731 C CA . LYS A 1 92 ? 6.964 -1.465 0.151 1.00 87.38 92 LYS A CA 1
ATOM 732 C C . LYS A 1 92 ? 7.708 -2.753 -0.174 1.00 87.38 92 LYS A C 1
ATOM 734 O O . LYS A 1 92 ? 8.730 -2.693 -0.847 1.00 87.38 92 LYS A O 1
ATOM 739 N N . GLU A 1 93 ? 7.191 -3.896 0.261 1.00 88.25 93 GLU A N 1
ATOM 740 C CA . GLU A 1 93 ? 7.804 -5.203 0.005 1.00 88.25 93 GLU A CA 1
ATOM 741 C C . GLU A 1 93 ? 7.904 -5.500 -1.497 1.00 88.25 93 GLU A C 1
ATOM 743 O O . GLU A 1 93 ? 8.936 -5.981 -1.968 1.00 88.25 93 GLU A O 1
ATOM 748 N N . ARG A 1 94 ? 6.867 -5.151 -2.266 1.00 86.88 94 ARG A N 1
ATOM 749 C CA . ARG A 1 94 ? 6.837 -5.338 -3.723 1.00 86.88 94 ARG A CA 1
ATOM 750 C C . ARG A 1 94 ? 7.800 -4.401 -4.448 1.00 86.88 94 ARG A C 1
ATOM 752 O O . ARG A 1 94 ? 8.574 -4.865 -5.280 1.00 86.88 94 ARG A O 1
ATOM 759 N N . CYS A 1 95 ? 7.837 -3.123 -4.076 1.00 81.25 95 CYS A N 1
ATOM 760 C CA . CYS A 1 95 ? 8.820 -2.169 -4.584 1.00 81.25 95 CYS A CA 1
ATOM 761 C C . CYS A 1 95 ? 10.249 -2.637 -4.281 1.00 81.25 95 CYS A C 1
ATOM 763 O O . CYS A 1 95 ? 11.084 -2.700 -5.180 1.00 81.25 95 CYS A O 1
ATOM 765 N N . GLU A 1 96 ? 10.540 -3.007 -3.032 1.00 80.25 96 GLU A N 1
ATOM 766 C CA . GLU A 1 96 ? 11.862 -3.495 -2.630 1.00 80.25 96 GL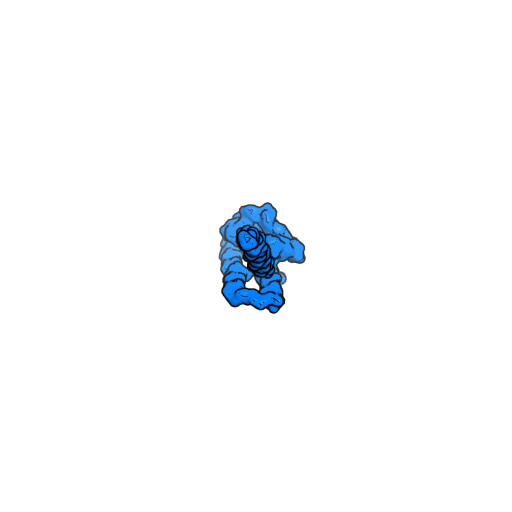U A CA 1
ATOM 767 C C . GLU A 1 96 ? 12.270 -4.769 -3.384 1.00 80.25 96 GLU A C 1
ATOM 769 O O . GLU A 1 96 ? 13.440 -4.904 -3.745 1.00 80.25 96 GLU A O 1
ATOM 774 N N . ALA A 1 97 ? 11.334 -5.681 -3.667 1.00 80.19 97 ALA A N 1
ATOM 775 C CA . ALA A 1 97 ? 11.598 -6.867 -4.482 1.00 80.19 97 ALA A CA 1
ATOM 776 C C . ALA A 1 97 ? 12.008 -6.496 -5.918 1.00 80.19 97 ALA A C 1
ATOM 778 O O . ALA A 1 97 ? 13.021 -6.995 -6.414 1.00 80.19 97 ALA A O 1
ATOM 779 N N . THR A 1 98 ? 11.296 -5.558 -6.547 1.00 74.75 98 THR A N 1
ATOM 780 C CA . THR A 1 98 ? 11.639 -5.036 -7.878 1.00 74.75 98 THR A CA 1
ATOM 781 C C . THR A 1 98 ? 13.026 -4.386 -7.872 1.00 74.75 98 THR A C 1
ATOM 783 O O . THR A 1 98 ? 13.881 -4.742 -8.685 1.00 74.75 98 THR A O 1
ATOM 786 N N . PHE A 1 99 ? 13.322 -3.526 -6.888 1.00 68.44 99 PHE A N 1
ATOM 787 C CA . PHE A 1 99 ? 14.619 -2.841 -6.794 1.00 68.44 99 PHE A CA 1
ATOM 788 C C . PHE A 1 99 ? 15.792 -3.741 -6.400 1.00 68.44 99 PHE A C 1
ATOM 790 O O . PHE A 1 99 ? 16.928 -3.389 -6.701 1.00 68.44 99 PHE A O 1
ATOM 797 N N . ARG A 1 100 ? 15.566 -4.884 -5.743 1.00 65.00 100 ARG A N 1
ATOM 798 C CA . ARG A 1 100 ? 16.625 -5.886 -5.514 1.00 65.00 100 ARG A CA 1
ATOM 799 C C . ARG A 1 100 ? 17.012 -6.618 -6.795 1.00 65.00 100 ARG A C 1
ATOM 801 O O . ARG A 1 100 ? 18.167 -7.001 -6.936 1.00 65.00 100 ARG A O 1
ATOM 808 N N . SER A 1 101 ? 16.055 -6.819 -7.699 1.00 62.50 101 SER A N 1
ATOM 809 C CA . SER A 1 101 ? 16.282 -7.504 -8.977 1.00 62.50 101 SER A CA 1
ATOM 810 C C . SER A 1 101 ? 16.880 -6.599 -10.062 1.00 62.50 101 SER A C 1
ATOM 812 O O . SER A 1 101 ? 17.536 -7.086 -10.977 1.00 62.50 101 SER A O 1
ATOM 814 N N . SER A 1 102 ? 16.700 -5.281 -9.940 1.00 58.34 102 SER A N 1
ATOM 815 C CA . SER A 1 102 ? 17.239 -4.278 -10.864 1.00 58.34 102 SER A CA 1
ATOM 816 C C . SER A 1 102 ? 18.463 -3.567 -10.272 1.00 58.34 102 SER A C 1
ATOM 818 O O . SER A 1 102 ? 18.468 -3.250 -9.085 1.00 58.34 102 SER A O 1
ATOM 820 N N . SER A 1 103 ? 19.459 -3.190 -11.080 1.00 60.41 103 SER A N 1
ATOM 821 C CA . SER A 1 103 ? 20.523 -2.245 -10.684 1.00 60.41 103 SER A CA 1
ATOM 822 C C . SER A 1 103 ? 19.995 -0.802 -10.621 1.00 60.41 103 SER A C 1
ATOM 824 O O . SER A 1 103 ? 20.537 0.105 -11.254 1.00 60.41 103 SER A O 1
ATOM 826 N N . GLY A 1 104 ? 18.866 -0.605 -9.940 1.00 63.62 104 GLY A N 1
ATOM 827 C CA . GLY A 1 104 ? 18.157 0.662 -9.928 1.00 63.62 104 GLY A CA 1
ATOM 828 C C . GLY A 1 104 ? 18.941 1.772 -9.232 1.00 63.62 104 GLY A C 1
ATOM 829 O O . GLY A 1 104 ? 19.768 1.487 -8.361 1.00 63.62 104 GLY A O 1
ATOM 830 N N . PRO A 1 105 ? 18.682 3.042 -9.585 1.00 73.06 105 PRO A N 1
ATOM 831 C CA . PRO A 1 105 ? 19.388 4.173 -8.998 1.00 73.06 105 PRO A CA 1
ATOM 832 C C . PRO A 1 105 ? 19.232 4.210 -7.469 1.00 73.06 105 PRO A C 1
ATOM 834 O O . PRO A 1 105 ? 18.118 4.100 -6.957 1.00 73.06 105 PRO A O 1
ATOM 837 N N . GLU A 1 106 ? 20.320 4.444 -6.727 1.00 79.06 106 GLU A N 1
ATOM 838 C CA . GLU A 1 106 ? 20.282 4.574 -5.256 1.00 79.06 106 GLU A CA 1
ATOM 839 C C . GLU A 1 106 ? 19.296 5.653 -4.780 1.00 79.06 106 GLU A C 1
ATOM 841 O O . GLU A 1 106 ? 18.626 5.487 -3.759 1.00 79.06 106 GLU A O 1
ATOM 846 N N . PHE A 1 107 ? 19.119 6.728 -5.560 1.00 79.50 107 PHE A N 1
ATOM 847 C CA . PHE A 1 107 ? 18.142 7.770 -5.237 1.00 79.50 107 PHE A CA 1
ATOM 848 C C . PHE A 1 107 ? 16.709 7.216 -5.149 1.00 79.50 107 PHE A C 1
ATOM 850 O O . PHE A 1 107 ? 15.946 7.646 -4.285 1.00 79.50 107 PHE A O 1
ATOM 857 N N . MET A 1 108 ? 16.345 6.243 -5.996 1.00 74.56 108 MET A N 1
ATOM 858 C CA . MET A 1 108 ? 15.009 5.641 -5.988 1.00 74.56 108 MET A CA 1
ATOM 859 C C . MET A 1 108 ? 14.797 4.819 -4.723 1.00 74.56 108 MET A C 1
ATOM 861 O O . MET A 1 108 ? 13.733 4.908 -4.117 1.00 74.56 108 MET A O 1
ATOM 865 N N . LYS A 1 109 ? 15.814 4.076 -4.269 1.00 76.44 109 LYS A N 1
ATOM 866 C CA . LYS A 1 109 ? 15.743 3.322 -3.007 1.00 76.44 109 LYS A CA 1
ATOM 867 C C . LYS A 1 109 ? 15.478 4.257 -1.827 1.00 76.44 109 LYS A C 1
ATOM 869 O O . LYS A 1 109 ? 14.589 3.990 -1.020 1.00 76.44 109 LYS A O 1
ATOM 874 N N . VAL A 1 110 ? 16.196 5.381 -1.762 1.00 82.75 110 VAL A N 1
ATOM 875 C CA . VAL A 1 110 ? 15.989 6.407 -0.727 1.00 82.75 110 VAL A CA 1
ATOM 876 C C . VAL A 1 110 ? 14.588 7.010 -0.829 1.00 82.75 110 VAL A C 1
ATOM 878 O O . VAL A 1 110 ? 13.869 7.029 0.172 1.00 82.75 110 VAL A O 1
ATOM 881 N N . MET A 1 111 ? 14.174 7.441 -2.024 1.00 82.62 111 MET A N 1
ATOM 882 C CA . MET A 1 111 ? 12.856 8.036 -2.259 1.00 82.62 111 MET A CA 1
ATOM 883 C C . MET A 1 111 ? 11.733 7.087 -1.823 1.00 82.62 111 MET A C 1
ATOM 885 O O . MET A 1 111 ? 10.904 7.463 -0.995 1.00 82.62 111 MET A O 1
ATOM 889 N N . TRP A 1 112 ? 11.756 5.827 -2.266 1.00 79.25 112 TRP A N 1
ATOM 890 C CA . TRP A 1 112 ? 10.744 4.838 -1.893 1.00 79.25 112 TRP A CA 1
ATOM 891 C C . TRP A 1 112 ? 10.759 4.493 -0.406 1.00 79.25 112 TRP A C 1
ATOM 893 O O . TRP A 1 112 ? 9.691 4.372 0.194 1.00 79.25 112 TRP A O 1
ATOM 903 N N . SER A 1 113 ? 11.937 4.401 0.222 1.00 79.88 113 SER A N 1
ATOM 904 C CA . SER A 1 113 ? 12.034 4.169 1.670 1.00 79.88 113 SER A CA 1
ATOM 905 C C . SER A 1 113 ? 11.365 5.278 2.491 1.00 79.88 113 SER A C 1
ATOM 907 O O . SER A 1 113 ? 10.848 5.016 3.581 1.00 79.88 113 SER A O 1
ATOM 909 N N . HIS A 1 114 ? 11.353 6.507 1.963 1.00 82.38 114 HIS A N 1
ATOM 910 C CA . HIS A 1 114 ? 10.701 7.649 2.588 1.00 82.38 114 HIS A CA 1
ATOM 911 C C . HIS A 1 114 ? 9.197 7.677 2.289 1.00 82.38 114 HIS A C 1
ATOM 913 O O . HIS A 1 114 ? 8.395 7.775 3.217 1.00 82.38 114 HIS A O 1
ATOM 919 N N . THR A 1 115 ? 8.816 7.522 1.018 1.00 79.75 115 THR A N 1
ATOM 920 C CA . THR A 1 115 ? 7.419 7.532 0.551 1.00 79.75 115 THR A CA 1
ATOM 921 C C . THR A 1 115 ? 6.590 6.407 1.171 1.00 79.75 115 THR A C 1
ATOM 923 O O . THR A 1 115 ? 5.444 6.623 1.556 1.00 79.75 115 THR A O 1
ATOM 926 N N . LEU A 1 116 ? 7.168 5.212 1.324 1.00 84.00 116 LEU A N 1
ATOM 927 C CA . LEU A 1 116 ? 6.479 4.018 1.831 1.00 84.00 116 LEU A CA 1
ATOM 928 C C . LEU A 1 116 ? 6.731 3.776 3.328 1.00 84.00 116 LEU A C 1
ATOM 930 O O . LEU A 1 116 ? 6.584 2.662 3.835 1.00 84.00 116 LEU A O 1
ATOM 934 N N . ASN A 1 117 ? 7.136 4.814 4.062 1.00 83.94 117 ASN A N 1
ATOM 935 C CA . ASN A 1 117 ? 7.344 4.728 5.501 1.00 83.94 117 ASN A CA 1
ATOM 936 C C . ASN A 1 117 ? 6.007 4.743 6.260 1.00 83.94 117 ASN A C 1
ATOM 938 O O . ASN A 1 117 ? 5.310 5.757 6.312 1.00 83.94 117 ASN A O 1
ATOM 942 N N . THR A 1 118 ? 5.680 3.637 6.932 1.00 84.88 118 THR A N 1
ATOM 943 C CA . THR A 1 118 ? 4.416 3.483 7.667 1.00 84.88 118 THR A CA 1
ATOM 944 C C . THR A 1 118 ? 4.354 4.266 8.976 1.00 84.88 118 THR A C 1
ATOM 946 O O . THR A 1 118 ? 3.254 4.511 9.466 1.00 84.88 118 THR A O 1
ATOM 949 N N . ARG A 1 119 ? 5.481 4.726 9.548 1.00 86.44 119 ARG A N 1
ATOM 950 C CA . ARG A 1 119 ? 5.507 5.351 10.890 1.00 86.44 119 ARG A CA 1
ATOM 951 C C . ARG A 1 119 ? 4.586 6.562 11.001 1.00 86.44 119 ARG A C 1
ATOM 953 O O . ARG A 1 119 ? 3.987 6.794 12.051 1.00 86.44 119 ARG A O 1
ATOM 960 N N . ARG A 1 120 ? 4.494 7.367 9.937 1.00 81.81 120 ARG A N 1
ATOM 961 C CA . ARG A 1 120 ? 3.607 8.540 9.909 1.00 81.81 120 ARG A CA 1
ATOM 962 C C . ARG A 1 120 ? 2.140 8.106 9.944 1.00 81.81 120 ARG A C 1
ATOM 964 O O . ARG A 1 120 ? 1.379 8.632 10.753 1.00 81.81 120 ARG A O 1
ATOM 971 N N . SER A 1 121 ? 1.783 7.120 9.125 1.00 79.38 121 SER A N 1
ATOM 972 C CA . SER A 1 121 ? 0.445 6.520 9.064 1.00 79.38 121 SER A CA 1
ATOM 973 C C . SER A 1 121 ? 0.052 5.859 10.382 1.00 79.38 121 SER A C 1
ATOM 975 O O . SER A 1 121 ? -1.029 6.119 10.896 1.00 79.38 121 SER A O 1
ATOM 977 N N . GLU A 1 122 ? 0.960 5.106 10.999 1.00 85.38 122 GLU A N 1
ATOM 978 C CA . GLU A 1 122 ? 0.758 4.461 12.300 1.00 85.38 122 GLU A CA 1
ATOM 979 C C . GLU A 1 122 ? 0.473 5.465 13.419 1.00 85.38 122 GLU A C 1
ATOM 981 O O . GLU A 1 122 ? -0.480 5.291 14.180 1.00 85.38 122 GLU A O 1
ATOM 986 N N . ARG A 1 123 ? 1.269 6.538 13.522 1.00 86.56 123 ARG A N 1
ATOM 987 C CA . ARG A 1 123 ? 1.078 7.569 14.556 1.00 86.56 123 ARG A CA 1
ATOM 988 C C . ARG A 1 123 ? -0.268 8.258 14.432 1.00 86.56 123 ARG A C 1
ATOM 990 O O . ARG A 1 123 ? -0.938 8.500 15.433 1.00 86.56 123 ARG A O 1
ATOM 997 N N . ALA A 1 124 ? -0.656 8.588 13.212 1.00 81.50 124 ALA A N 1
ATOM 998 C CA . ALA A 1 124 ? -1.897 9.296 12.990 1.00 81.50 124 ALA A CA 1
ATOM 999 C C . ALA A 1 124 ? -3.121 8.370 13.082 1.00 81.50 124 ALA A C 1
ATOM 1001 O O . ALA A 1 124 ? -4.133 8.787 13.637 1.00 81.50 124 ALA A O 1
ATOM 1002 N N . ALA A 1 125 ? -3.011 7.094 12.698 1.00 83.12 125 ALA A N 1
ATOM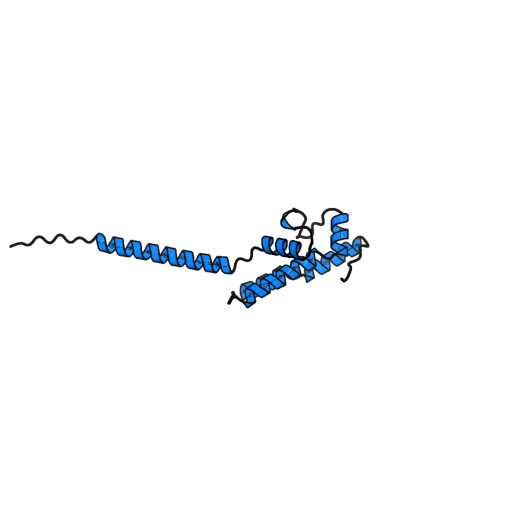 1003 C CA . ALA A 1 125 ? -4.013 6.089 13.048 1.00 83.12 125 ALA A CA 1
ATOM 1004 C C . ALA A 1 125 ? -4.174 5.983 14.572 1.00 83.12 125 ALA A C 1
ATOM 1006 O O . ALA A 1 125 ? -5.290 6.049 15.076 1.00 83.12 125 ALA A O 1
ATOM 1007 N N . ALA A 1 126 ? -3.073 5.912 15.328 1.00 85.88 126 ALA A N 1
ATOM 1008 C CA . ALA A 1 126 ? -3.123 5.858 16.788 1.00 85.88 126 ALA A CA 1
ATOM 1009 C C . ALA A 1 126 ? -3.801 7.094 17.404 1.00 85.88 126 ALA A C 1
ATOM 1011 O O . ALA A 1 126 ? -4.613 6.950 18.316 1.00 85.88 126 ALA A O 1
ATOM 1012 N N . TYR A 1 127 ? -3.506 8.295 16.895 1.00 85.06 127 TYR A N 1
ATOM 1013 C CA . TYR A 1 127 ? -4.156 9.534 17.333 1.00 85.06 127 TYR A CA 1
ATOM 1014 C C . TYR A 1 127 ? -5.675 9.486 17.118 1.00 85.06 127 TYR A C 1
ATOM 1016 O O . TYR A 1 127 ? -6.442 9.729 18.049 1.00 85.06 127 TYR A O 1
ATOM 1024 N N . ILE A 1 128 ? -6.106 9.098 15.921 1.00 81.12 128 ILE A N 1
ATOM 1025 C CA . ILE A 1 128 ? -7.514 9.144 15.510 1.00 81.12 128 ILE A CA 1
ATOM 1026 C C . ILE A 1 128 ? -8.327 8.049 16.180 1.00 81.12 128 ILE A C 1
ATOM 1028 O O . ILE A 1 128 ? -9.389 8.316 16.739 1.00 81.12 128 ILE A O 1
ATOM 1032 N N . CYS A 1 129 ? -7.808 6.823 16.198 1.00 85.31 129 CYS A N 1
ATOM 1033 C CA . CYS A 1 129 ? -8.476 5.717 16.870 1.00 85.31 129 CYS A CA 1
ATOM 1034 C C . CYS A 1 129 ? -8.635 6.010 18.368 1.00 85.31 129 CYS A C 1
ATOM 1036 O O . CYS A 1 129 ? -9.712 5.797 18.923 1.00 85.31 129 CYS A O 1
ATOM 1038 N N . ARG A 1 130 ? -7.612 6.598 19.010 1.00 85.25 130 ARG A N 1
ATOM 1039 C CA . ARG A 1 130 ? -7.678 6.985 20.425 1.00 85.25 130 ARG A CA 1
ATOM 1040 C C . ARG A 1 130 ? -8.740 8.050 20.698 1.00 85.25 130 ARG A C 1
ATOM 1042 O O . ARG A 1 130 ? -9.466 7.908 21.674 1.00 85.25 130 ARG A O 1
ATOM 1049 N N . GLN A 1 131 ? -8.844 9.092 19.870 1.00 77.62 131 GLN A N 1
ATOM 1050 C CA . GLN A 1 131 ? -9.839 10.158 20.065 1.00 77.62 131 GLN A CA 1
ATOM 1051 C C . GLN A 1 131 ? -11.288 9.659 20.006 1.00 77.62 131 GLN A C 1
ATOM 1053 O O . GLN A 1 131 ? -12.156 10.234 20.655 1.00 77.62 131 GLN A O 1
ATOM 1058 N N . HIS A 1 132 ? -11.538 8.575 19.272 1.00 77.06 132 HIS A N 1
ATOM 1059 C CA . HIS A 1 132 ? -12.868 7.990 19.109 1.00 77.06 132 HIS A CA 1
ATOM 1060 C C . HIS A 1 132 ? -13.090 6.705 19.928 1.00 77.06 132 HIS A C 1
ATOM 1062 O O . HIS A 1 132 ? -14.071 6.007 19.695 1.00 77.06 132 HIS A O 1
ATOM 1068 N N . ASN A 1 133 ? -12.207 6.375 20.884 1.00 81.62 133 ASN A N 1
ATOM 1069 C CA . ASN A 1 133 ? -12.243 5.121 21.660 1.00 81.62 133 ASN A CA 1
ATOM 1070 C C . ASN A 1 133 ? -12.253 3.838 20.796 1.00 81.62 133 ASN A C 1
ATOM 1072 O O . ASN A 1 133 ? -12.711 2.781 21.230 1.00 81.62 133 ASN A O 1
ATOM 1076 N N . LEU A 1 134 ? -11.717 3.912 19.577 1.00 81.12 134 LEU A N 1
ATOM 1077 C CA . LEU A 1 134 ? -11.579 2.783 18.663 1.00 81.12 134 LEU A CA 1
ATOM 1078 C C . LEU A 1 134 ? -10.267 2.049 18.957 1.00 81.12 134 LEU A C 1
ATOM 1080 O O . LEU A 1 134 ? -9.219 2.665 19.170 1.00 81.12 134 LEU A O 1
ATOM 1084 N N . ARG A 1 135 ? -10.302 0.714 18.962 1.00 76.25 135 ARG A N 1
ATOM 1085 C CA . ARG A 1 135 ? -9.115 -0.112 19.220 1.00 76.25 135 ARG A CA 1
ATOM 1086 C C . ARG A 1 135 ? -8.449 -0.520 17.915 1.00 76.25 135 ARG A C 1
ATOM 1088 O O . ARG A 1 135 ? -9.110 -0.885 16.947 1.00 76.25 135 ARG A O 1
ATOM 1095 N N . ILE A 1 136 ? -7.123 -0.480 17.938 1.00 75.12 136 ILE A N 1
ATOM 1096 C CA . ILE A 1 136 ? -6.277 -1.027 16.889 1.00 75.12 136 ILE A CA 1
ATOM 1097 C C . ILE A 1 136 ? -5.998 -2.499 17.227 1.00 75.12 136 ILE A C 1
ATOM 1099 O O . ILE A 1 136 ? -5.347 -2.769 18.236 1.00 75.12 136 ILE A O 1
ATOM 1103 N N . GLU A 1 137 ? -6.495 -3.449 16.430 1.00 70.12 137 GLU A N 1
ATOM 1104 C CA . GLU A 1 137 ? -6.270 -4.883 16.673 1.00 70.12 137 GLU A CA 1
ATOM 1105 C C . GLU A 1 137 ? -4.885 -5.290 16.136 1.00 70.12 137 GLU A C 1
ATOM 1107 O O . GLU A 1 137 ? -4.528 -4.994 14.994 1.00 70.12 137 GLU A O 1
ATOM 1112 N N . ASN A 1 138 ? -4.059 -5.931 16.969 1.00 57.66 138 ASN A N 1
ATOM 1113 C CA . ASN A 1 138 ? -2.787 -6.520 16.542 1.00 57.66 138 ASN A CA 1
ATOM 1114 C C . ASN A 1 138 ? -3.073 -7.939 16.049 1.00 57.66 138 ASN A C 1
ATOM 1116 O O . ASN A 1 138 ? -3.177 -8.848 16.867 1.00 57.66 138 ASN A O 1
ATOM 1120 N N . ASN A 1 139 ? -3.245 -8.090 14.738 1.00 57.59 139 ASN A N 1
ATOM 1121 C CA . ASN A 1 139 ? -3.440 -9.373 14.069 1.00 57.59 139 ASN A CA 1
ATOM 1122 C C . ASN A 1 139 ? -2.373 -9.543 12.994 1.00 57.59 139 ASN A C 1
ATOM 1124 O O . ASN A 1 139 ? -2.351 -8.671 12.080 1.00 57.59 139 ASN A O 1
#

Foldseek 3Di:
DDDDDDDDPPPVVVVVVVVVVVVVVVVVVVVVVVVVLLDDPLLVLLQVQCVVVVHPRPVVDPQDPPPRHDDPVSLLCCQAPVSSLSSLVSSLVVSVVSCVVDVDDPVSVVVSCVVSDCPVVVVVNVVSCVVVVRHRDDD

Radius of gyration: 27.16 Å; Cα contacts (8 Å, |Δi|>4): 81; chains: 1; bounding box: 56×27×96 Å

pLDDT: m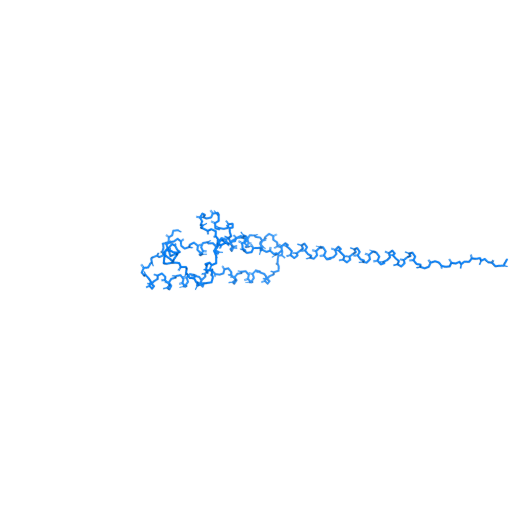ean 72.05, std 14.42, range [33.31, 91.56]

Mean predicted aligned error: 13.92 Å